Protein AF-A0A402BLI5-F1 (afdb_monomer_lite)

Sequence (174 aa):
MITTFQTVAAHLAEVTAEQIGRCHRITDFQAKPVVDFYKVENERGDLNADGEILEYEVRYEAELGFSCTCKSGQYGFHNVHHASGVCKHVRWSVAAAIEERQAMQEIAHKQAAEEEARRQDLEAGTRPHRLEIAGREATPREYARVMAAQGTPPTEAEIKRDQKCYAPKPFKII

Foldseek 3Di:
DAQALVLLVVVLPPPDPVQLVQKDWDWDPVDVVTFIKIWGFDPVQDADPVRHTDIKIWGADRVRGIAIPDPCRVVVLPVPPDSSSDDPRNSSNSVNVVVVVVVVVVVVVVVVVVVVVVVVVVVVVPPPPQDDDPNDGDDPVRSCVVVPPDPDPDDPVRVVVVVVVPDDDDDDDD

Organism: NCBI:txid2014873

Secondary structure (DSSP, 8-state):
-PPPHHHHHTT-TT--HHHHTTEEEEEESSSSS-EEEEEEE-SS--B-TTSSB-EEEEEEETTTEEEESSHHHHTTTTT--STTSS-HHHHHHHHHHHHHHHHHHHHHHHHHHHHHHHHHHHHHHTS----EETTEEPPHHHHHHHHT-PPPPPPHHHHHHHHHHSSPP-PPP-

Radius of gyration: 33.9 Å; chains: 1; bounding box: 65×36×92 Å

pLDDT: mean 91.11, std 8.39, range [53.16, 98.19]

Structure (mmCIF, N/CA/C/O backbone):
data_AF-A0A402BLI5-F1
#
_entry.id   AF-A0A402BLI5-F1
#
loop_
_atom_site.group_PDB
_atom_site.id
_atom_site.type_symbol
_atom_site.label_atom_id
_atom_site.label_alt_id
_atom_site.label_comp_id
_atom_site.label_asym_id
_atom_site.label_entity_id
_atom_site.label_seq_id
_atom_site.pdbx_PDB_ins_code
_atom_site.Cartn_x
_atom_site.Cartn_y
_atom_site.Cartn_z
_atom_site.occupancy
_atom_site.B_iso_or_equiv
_atom_site.auth_seq_id
_atom_site.auth_comp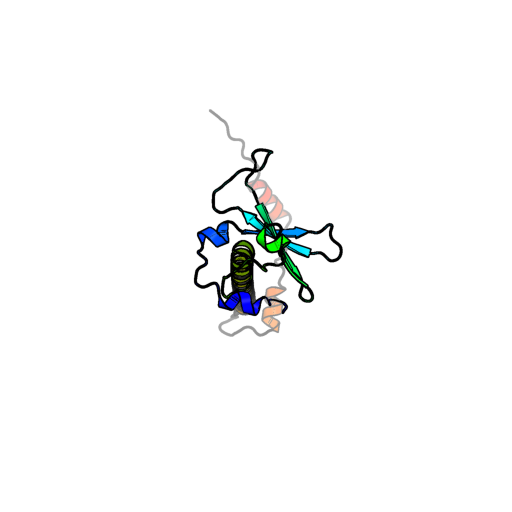_id
_atom_site.auth_asym_id
_atom_site.auth_atom_id
_atom_site.pdbx_PDB_model_num
ATOM 1 N N . MET A 1 1 ? -1.545 -3.678 -27.571 1.00 74.31 1 MET A N 1
ATOM 2 C CA . MET A 1 1 ? -2.319 -4.493 -26.610 1.00 74.31 1 MET A CA 1
ATOM 3 C C . MET A 1 1 ? -2.090 -3.863 -25.249 1.00 74.31 1 MET A C 1
ATOM 5 O O . MET A 1 1 ? -0.933 -3.654 -24.915 1.00 74.31 1 MET A O 1
ATOM 9 N N . ILE A 1 2 ? -3.144 -3.445 -24.547 1.00 88.94 2 ILE A N 1
ATOM 10 C CA . ILE A 1 2 ? -3.005 -2.770 -23.247 1.00 88.94 2 ILE A CA 1
ATOM 11 C C . ILE A 1 2 ? -2.728 -3.844 -22.194 1.00 88.94 2 ILE A C 1
ATOM 13 O O . ILE A 1 2 ? -3.511 -4.785 -22.058 1.00 88.94 2 ILE A O 1
ATOM 17 N N . THR A 1 3 ? -1.612 -3.731 -21.476 1.00 92.62 3 THR A N 1
ATOM 18 C CA . THR A 1 3 ? -1.293 -4.658 -20.387 1.00 92.62 3 THR A CA 1
ATOM 19 C C . THR A 1 3 ? -2.143 -4.311 -19.173 1.00 92.62 3 THR A C 1
ATOM 21 O O . THR A 1 3 ? -2.037 -3.216 -18.623 1.00 92.62 3 THR A O 1
ATOM 24 N N . THR A 1 4 ? -2.992 -5.248 -18.754 1.00 95.38 4 THR A N 1
ATOM 25 C CA . THR A 1 4 ? -3.892 -5.044 -17.613 1.00 95.38 4 THR A CA 1
ATOM 26 C C . THR A 1 4 ? -3.203 -5.370 -16.292 1.00 95.38 4 THR A C 1
ATOM 28 O O . THR A 1 4 ? -2.244 -6.147 -16.248 1.00 95.38 4 THR A O 1
ATOM 31 N N . PHE A 1 5 ? -3.741 -4.841 -15.191 1.00 96.00 5 PHE A N 1
ATOM 32 C CA . PHE A 1 5 ? -3.300 -5.197 -13.840 1.00 96.00 5 PHE A CA 1
ATOM 33 C C . PHE A 1 5 ? -3.311 -6.717 -13.600 1.00 96.00 5 PHE A C 1
ATOM 35 O O . PHE A 1 5 ? -2.360 -7.265 -13.051 1.00 96.00 5 PHE A O 1
ATOM 42 N N . GLN A 1 6 ? -4.354 -7.413 -14.066 1.00 96.12 6 GLN A N 1
ATOM 43 C CA . GLN A 1 6 ? -4.499 -8.865 -13.905 1.00 96.12 6 GLN A CA 1
ATOM 44 C C . GLN A 1 6 ? -3.415 -9.640 -14.661 1.00 96.12 6 GLN A C 1
ATOM 46 O O . GLN A 1 6 ? -2.880 -10.618 -14.142 1.00 96.12 6 GLN A O 1
ATOM 51 N N . THR A 1 7 ? -3.054 -9.178 -15.861 1.00 96.00 7 THR A N 1
ATOM 52 C CA . THR A 1 7 ? -1.975 -9.777 -16.656 1.00 96.00 7 THR A CA 1
ATOM 53 C C . THR A 1 7 ? -0.645 -9.702 -15.913 1.00 96.00 7 THR A C 1
ATOM 55 O O . THR A 1 7 ? 0.073 -10.692 -15.846 1.00 96.00 7 THR A O 1
ATOM 58 N N . VAL A 1 8 ? -0.322 -8.555 -15.308 1.00 97.00 8 VAL A N 1
ATOM 59 C CA . VAL A 1 8 ? 0.917 -8.412 -14.527 1.00 97.00 8 VAL A CA 1
ATOM 60 C C . VAL A 1 8 ? 0.863 -9.258 -13.255 1.00 97.00 8 VAL A C 1
ATOM 62 O O . VAL A 1 8 ? 1.839 -9.940 -12.945 1.00 97.00 8 VAL A O 1
ATOM 65 N N . ALA A 1 9 ? -0.281 -9.271 -12.564 1.00 97.25 9 ALA A N 1
ATOM 66 C CA . ALA A 1 9 ? -0.483 -10.023 -11.326 1.00 97.25 9 ALA A CA 1
ATOM 67 C C . ALA A 1 9 ? -0.250 -11.538 -11.486 1.00 97.25 9 ALA A C 1
ATOM 69 O O . ALA A 1 9 ? 0.277 -12.179 -10.579 1.00 97.25 9 ALA A O 1
ATOM 70 N N . ALA A 1 10 ? -0.566 -12.107 -12.654 1.00 97.25 10 ALA A N 1
ATOM 71 C CA . ALA A 1 10 ? -0.322 -13.520 -12.956 1.00 97.25 10 ALA A CA 1
ATOM 72 C C . ALA A 1 10 ? 1.174 -13.901 -13.015 1.00 97.25 10 ALA A C 1
ATOM 74 O O . ALA A 1 10 ? 1.512 -15.083 -12.982 1.00 97.25 10 ALA A O 1
ATOM 75 N N . HIS A 1 11 ? 2.076 -12.918 -13.090 1.00 96.25 11 HIS A N 1
ATOM 76 C CA . HIS A 1 11 ? 3.516 -13.116 -13.269 1.00 96.25 11 HIS A CA 1
ATOM 77 C C . HIS A 1 11 ? 4.349 -12.509 -12.126 1.00 96.25 11 HIS A C 1
ATOM 79 O O . HIS A 1 11 ? 5.450 -12.001 -12.354 1.00 96.25 11 HIS A O 1
ATOM 85 N N . LEU A 1 12 ? 3.821 -12.552 -10.898 1.00 96.62 12 LEU A N 1
ATOM 86 C CA . LEU A 1 12 ? 4.480 -12.027 -9.693 1.00 96.62 12 LEU A CA 1
ATOM 87 C C . LEU A 1 12 ? 5.219 -13.079 -8.858 1.00 96.62 12 LEU A C 1
ATOM 89 O O . LEU A 1 12 ? 5.817 -12.723 -7.852 1.00 96.62 12 LEU A O 1
ATOM 93 N N . ALA A 1 13 ? 5.224 -14.352 -9.269 1.00 94.25 13 ALA A N 1
ATOM 94 C CA . ALA A 1 13 ? 5.835 -15.443 -8.497 1.00 94.25 13 ALA A CA 1
ATOM 95 C C . ALA A 1 13 ? 7.341 -15.2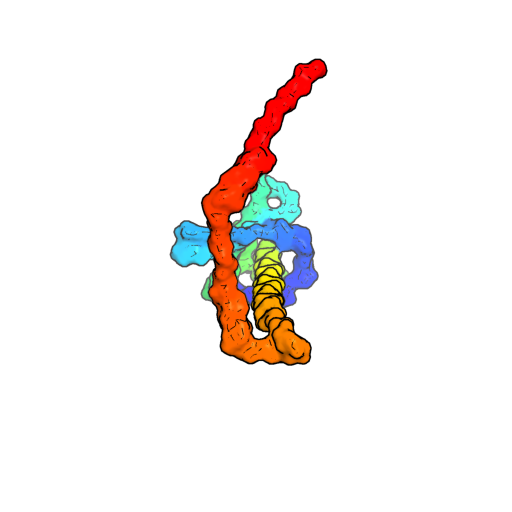52 -8.210 1.00 94.25 13 ALA A C 1
ATOM 97 O O . ALA A 1 13 ? 7.875 -15.859 -7.289 1.00 94.25 13 ALA A O 1
ATOM 98 N N . GLU A 1 14 ? 8.020 -14.418 -8.997 1.00 93.62 14 GLU A N 1
ATOM 99 C CA . GLU A 1 14 ? 9.449 -14.114 -8.860 1.00 93.62 14 GLU A CA 1
ATOM 100 C C . GLU A 1 14 ? 9.738 -12.896 -7.965 1.00 93.62 14 GLU A C 1
ATOM 102 O O . GLU A 1 14 ? 10.905 -12.582 -7.729 1.00 93.62 14 GLU A O 1
ATOM 107 N N . VAL A 1 15 ? 8.710 -12.165 -7.521 1.00 97.06 15 VAL A N 1
ATOM 108 C CA . VAL A 1 15 ? 8.885 -10.928 -6.750 1.00 97.06 15 VAL A CA 1
ATOM 109 C C . VAL A 1 15 ? 9.068 -11.262 -5.272 1.00 97.06 15 VAL A C 1
ATOM 111 O O . VAL A 1 15 ? 8.219 -11.918 -4.674 1.00 97.06 15 VAL A O 1
ATOM 114 N N . THR A 1 16 ? 10.176 -10.810 -4.679 1.00 97.62 16 THR A N 1
ATOM 115 C CA . THR A 1 16 ? 10.489 -11.067 -3.263 1.00 97.62 16 THR A CA 1
ATOM 116 C C . THR A 1 16 ? 9.970 -9.960 -2.346 1.00 97.62 16 THR A C 1
ATOM 118 O O . THR A 1 16 ? 9.729 -8.835 -2.787 1.00 97.62 16 THR A O 1
ATOM 121 N N . ALA A 1 17 ? 9.849 -10.252 -1.048 1.00 97.12 17 ALA A N 1
ATOM 122 C CA . ALA A 1 17 ? 9.428 -9.266 -0.051 1.00 97.12 17 ALA A CA 1
ATOM 123 C C . ALA A 1 17 ? 10.384 -8.060 0.019 1.00 97.12 17 ALA A C 1
ATOM 125 O O . ALA A 1 17 ? 9.941 -6.924 0.163 1.00 97.12 17 ALA A O 1
ATOM 126 N N . GLU A 1 18 ? 11.691 -8.266 -0.165 1.00 96.56 18 GLU A N 1
ATOM 127 C CA . GLU A 1 18 ? 12.674 -7.176 -0.199 1.00 96.56 18 GLU A CA 1
ATOM 128 C C . GLU A 1 18 ? 12.484 -6.264 -1.416 1.00 96.56 18 GLU A C 1
ATOM 130 O O . GLU A 1 18 ? 12.756 -5.069 -1.338 1.00 96.56 18 GLU A O 1
ATOM 135 N N . GLN A 1 19 ? 12.027 -6.810 -2.546 1.00 96.69 19 GLN A N 1
ATOM 136 C CA . GLN A 1 19 ? 11.709 -6.022 -3.738 1.00 96.69 19 GLN A CA 1
ATOM 137 C C . GLN A 1 19 ? 10.417 -5.223 -3.549 1.00 96.69 19 GLN A C 1
ATOM 139 O O . GLN A 1 19 ? 10.330 -4.083 -4.004 1.00 96.69 19 GLN A O 1
ATOM 144 N N . ILE A 1 20 ? 9.437 -5.797 -2.846 1.00 97.06 20 ILE A N 1
ATOM 145 C CA . ILE A 1 20 ? 8.204 -5.098 -2.468 1.00 97.06 20 ILE A CA 1
ATOM 146 C C . ILE A 1 20 ? 8.514 -3.958 -1.492 1.00 97.06 20 ILE A C 1
ATOM 148 O O . ILE A 1 20 ? 8.030 -2.848 -1.688 1.00 97.06 20 ILE A O 1
ATOM 152 N N . GLY A 1 21 ? 9.396 -4.186 -0.514 1.00 96.38 21 GLY A N 1
ATOM 153 C CA . GLY A 1 21 ? 9.804 -3.182 0.475 1.00 96.38 21 GLY A CA 1
ATOM 154 C C . GLY A 1 21 ? 10.505 -1.942 -0.097 1.00 96.38 21 GLY A C 1
ATOM 155 O O . GLY A 1 21 ? 10.616 -0.941 0.601 1.00 96.38 21 GLY A O 1
ATOM 156 N N . ARG A 1 22 ? 10.937 -1.987 -1.364 1.00 96.44 22 ARG A N 1
ATOM 157 C CA . ARG A 1 22 ? 11.505 -0.850 -2.120 1.00 96.44 22 ARG A CA 1
ATOM 158 C C . ARG A 1 22 ? 10.459 -0.023 -2.870 1.00 96.44 22 ARG A C 1
ATOM 160 O O . ARG A 1 22 ? 10.808 0.856 -3.660 1.00 96.44 22 ARG A O 1
ATOM 167 N N . CYS A 1 23 ? 9.184 -0.368 -2.718 1.00 97.44 23 CYS A N 1
ATOM 168 C CA . CYS A 1 23 ? 8.074 0.324 -3.348 1.00 97.44 23 CYS A CA 1
ATOM 169 C C . CYS A 1 23 ? 7.327 1.157 -2.310 1.00 97.44 23 CYS A C 1
ATOM 171 O O . CYS A 1 23 ? 6.943 0.661 -1.252 1.00 97.44 23 CYS A O 1
ATOM 173 N N . HIS A 1 24 ? 7.051 2.409 -2.653 1.00 96.38 24 HIS A N 1
ATOM 174 C CA . HIS A 1 24 ? 6.308 3.331 -1.805 1.00 96.38 24 HIS A CA 1
ATOM 175 C C . HIS A 1 24 ? 5.136 3.920 -2.577 1.00 96.38 24 HIS A C 1
ATOM 177 O O . HIS A 1 24 ? 5.322 4.516 -3.642 1.00 96.38 24 HIS A O 1
ATOM 183 N N . ARG A 1 25 ? 3.921 3.767 -2.045 1.00 96.81 25 ARG A N 1
ATOM 184 C CA . ARG A 1 25 ? 2.738 4.428 -2.597 1.00 96.81 25 ARG A CA 1
ATOM 185 C C . ARG A 1 25 ? 2.736 5.906 -2.218 1.00 96.81 25 ARG A C 1
ATOM 187 O O . ARG A 1 25 ? 2.853 6.254 -1.044 1.00 96.81 25 ARG A O 1
ATOM 194 N N . ILE A 1 26 ? 2.544 6.764 -3.210 1.00 96.94 26 ILE A N 1
ATOM 195 C CA . ILE A 1 26 ? 2.374 8.204 -3.053 1.00 96.94 26 ILE A CA 1
ATOM 196 C C . ILE A 1 26 ? 1.012 8.589 -3.616 1.00 96.94 26 ILE A C 1
ATOM 198 O O . ILE A 1 26 ? 0.692 8.298 -4.768 1.00 96.94 26 ILE A O 1
ATOM 202 N N . THR A 1 27 ? 0.227 9.273 -2.793 1.00 95.94 27 THR A N 1
ATOM 203 C CA . THR A 1 27 ? -1.045 9.866 -3.200 1.00 95.94 27 THR A CA 1
ATOM 204 C C . THR A 1 27 ? -0.819 11.334 -3.526 1.00 95.94 27 THR A C 1
ATOM 206 O O . THR A 1 27 ? -0.498 12.133 -2.642 1.00 95.94 27 THR A O 1
ATOM 209 N N . ASP A 1 28 ? -0.976 11.699 -4.797 1.00 93.00 28 ASP A N 1
ATOM 210 C CA . ASP A 1 28 ? -0.886 13.090 -5.230 1.00 93.00 28 ASP A CA 1
ATOM 211 C C . ASP A 1 28 ? -2.213 13.815 -4.993 1.00 93.00 28 ASP A C 1
ATOM 213 O O . ASP A 1 28 ? -3.166 13.687 -5.766 1.00 93.00 28 ASP A O 1
ATOM 217 N N . PHE A 1 29 ? -2.269 14.602 -3.919 1.00 94.31 29 PHE A N 1
ATOM 218 C CA . PHE A 1 29 ? -3.428 15.438 -3.600 1.00 94.31 29 PHE A CA 1
ATOM 219 C C . PHE A 1 29 ? -3.499 16.735 -4.422 1.00 94.31 29 PHE A C 1
ATOM 221 O O . PHE A 1 29 ? -4.523 17.422 -4.381 1.00 94.31 29 PHE A O 1
ATOM 228 N N . GLN A 1 30 ? -2.428 17.110 -5.132 1.00 92.56 30 GLN A N 1
ATOM 229 C CA . GLN A 1 30 ? -2.412 18.297 -5.991 1.00 92.56 30 GLN A CA 1
ATOM 230 C C . GLN A 1 30 ? -2.988 17.991 -7.376 1.00 92.56 30 GLN A C 1
ATOM 232 O O . GLN A 1 30 ? -3.624 18.861 -7.983 1.00 92.56 30 GLN A O 1
ATOM 237 N N . ALA A 1 31 ? -2.813 16.758 -7.855 1.00 87.50 31 ALA A N 1
ATOM 238 C CA . ALA A 1 31 ? -3.452 16.276 -9.069 1.00 87.50 31 ALA A CA 1
ATOM 239 C C . ALA A 1 31 ? -4.990 16.269 -8.938 1.00 87.50 31 ALA A C 1
ATOM 241 O O . ALA A 1 31 ? -5.561 15.957 -7.891 1.00 87.50 31 ALA A O 1
ATOM 242 N N . LYS A 1 32 ? -5.681 16.631 -10.027 1.00 87.56 32 LYS A N 1
ATOM 243 C CA . LYS A 1 32 ? -7.144 16.536 -10.153 1.00 87.56 32 LYS A CA 1
ATOM 244 C C . LYS A 1 32 ? -7.482 15.703 -11.395 1.00 87.56 32 LYS A C 1
ATOM 246 O O . LYS A 1 32 ? -7.264 16.207 -12.497 1.00 87.56 32 LYS A O 1
ATOM 251 N N . PRO A 1 33 ? -8.039 14.485 -11.253 1.00 87.56 33 PRO A N 1
ATOM 252 C CA . PRO A 1 33 ? -8.386 13.791 -10.001 1.00 87.56 33 PRO A CA 1
ATOM 253 C C . PRO A 1 33 ? -7.153 13.414 -9.165 1.00 87.56 33 PRO A C 1
ATOM 255 O O . PRO A 1 33 ? -6.044 13.427 -9.684 1.00 87.56 33 PRO A O 1
ATOM 258 N N . VAL A 1 34 ? -7.355 13.089 -7.882 1.00 90.38 34 VAL A N 1
ATOM 259 C CA . VAL A 1 34 ? -6.290 12.543 -7.020 1.00 90.38 34 VAL A CA 1
ATOM 260 C C . VAL A 1 34 ? -5.776 11.257 -7.660 1.00 90.38 34 VAL A C 1
ATOM 262 O O . VAL A 1 34 ? -6.575 10.373 -7.980 1.00 90.38 34 VAL A O 1
ATOM 265 N N . VAL A 1 35 ? -4.463 11.169 -7.870 1.00 91.19 35 VAL A N 1
ATOM 266 C CA . VAL A 1 35 ? -3.825 10.018 -8.521 1.00 91.19 35 VAL A CA 1
ATOM 267 C C . VAL A 1 35 ? -2.849 9.371 -7.556 1.00 91.19 35 VAL A C 1
ATOM 269 O O . VAL A 1 35 ? -1.936 10.024 -7.049 1.00 91.19 35 VAL A O 1
ATOM 272 N N . ASP A 1 36 ? -3.022 8.070 -7.351 1.00 94.12 36 ASP A N 1
ATOM 273 C CA . ASP A 1 36 ? -2.037 7.245 -6.667 1.00 94.12 36 ASP A CA 1
ATOM 274 C C . ASP A 1 36 ? -0.981 6.770 -7.667 1.00 94.12 36 ASP A C 1
ATOM 276 O O . ASP A 1 36 ? -1.291 6.297 -8.766 1.00 94.12 36 ASP A O 1
ATOM 280 N N . PHE A 1 37 ? 0.281 6.866 -7.274 1.00 96.81 37 PHE A N 1
ATOM 281 C CA . PHE A 1 37 ? 1.398 6.306 -8.018 1.00 96.81 37 PHE A CA 1
ATOM 282 C C . PHE A 1 37 ? 2.396 5.658 -7.065 1.00 96.81 37 PHE A C 1
ATOM 284 O O . PHE A 1 37 ? 2.403 5.927 -5.868 1.00 96.81 37 PHE A O 1
ATOM 291 N N . TYR A 1 38 ? 3.236 4.775 -7.591 1.00 97.81 38 TYR A N 1
ATOM 292 C CA . TYR A 1 38 ? 4.282 4.126 -6.809 1.00 97.81 38 TYR A CA 1
ATOM 293 C C . TYR A 1 38 ? 5.636 4.693 -7.195 1.00 97.81 38 TYR A C 1
ATOM 295 O O . TYR A 1 38 ? 5.946 4.805 -8.381 1.00 97.81 38 TYR A O 1
ATOM 303 N N . LYS A 1 39 ? 6.457 5.004 -6.199 1.00 97.81 39 LYS A N 1
ATOM 304 C CA . LYS A 1 39 ? 7.893 5.181 -6.376 1.00 97.81 39 LYS A CA 1
ATOM 305 C C . LYS A 1 39 ? 8.603 3.877 -6.070 1.00 97.81 39 LYS A C 1
ATOM 307 O O . LYS A 1 39 ? 8.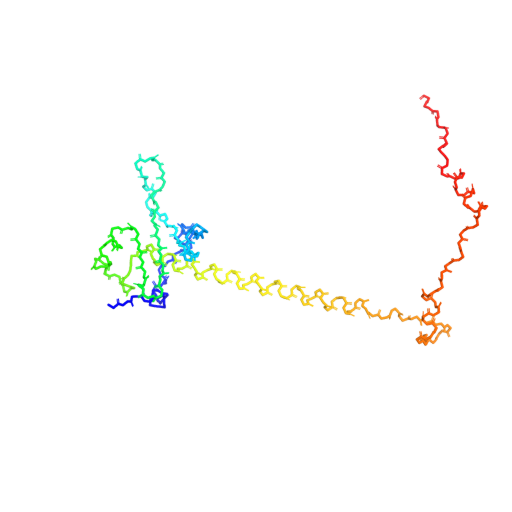295 3.223 -5.079 1.00 97.81 39 LYS A O 1
ATOM 312 N N . VAL A 1 40 ? 9.515 3.491 -6.948 1.00 97.69 40 VAL A N 1
ATOM 313 C CA . VAL A 1 40 ? 10.248 2.232 -6.864 1.00 97.69 40 VAL A CA 1
ATOM 314 C C . VAL A 1 40 ? 11.734 2.532 -6.916 1.00 97.69 40 VAL A C 1
ATOM 316 O O . VAL A 1 40 ? 12.221 3.047 -7.926 1.00 97.69 40 VAL A O 1
ATOM 319 N N . GLU A 1 41 ? 12.451 2.200 -5.850 1.00 96.75 41 GLU A N 1
ATOM 320 C CA . GLU A 1 41 ? 13.902 2.359 -5.804 1.00 96.75 41 GLU A CA 1
ATOM 321 C C . GLU A 1 41 ? 14.592 1.423 -6.801 1.00 96.75 41 GLU A C 1
ATOM 323 O O . GLU A 1 41 ? 14.132 0.314 -7.111 1.00 96.75 41 GLU A O 1
ATOM 328 N N . ASN A 1 42 ? 15.742 1.852 -7.310 1.00 93.88 42 ASN A N 1
ATOM 329 C CA . ASN A 1 42 ? 16.559 0.989 -8.137 1.00 93.88 42 ASN A CA 1
ATOM 330 C C . ASN A 1 42 ? 17.130 -0.205 -7.347 1.00 93.88 42 ASN A C 1
ATOM 332 O O . ASN A 1 42 ? 17.298 -0.219 -6.130 1.00 93.88 42 ASN A O 1
ATOM 336 N N . GLU A 1 43 ? 17.463 -1.267 -8.077 1.00 92.19 43 GLU A N 1
ATOM 337 C CA . GLU A 1 43 ? 17.963 -2.495 -7.451 1.00 92.19 43 GLU A CA 1
ATOM 338 C C . GLU A 1 43 ? 19.383 -2.335 -6.888 1.00 92.19 43 GLU A C 1
ATOM 340 O O . GLU A 1 43 ? 19.727 -2.923 -5.863 1.00 92.19 43 GLU A O 1
ATOM 345 N N . ARG A 1 44 ? 20.202 -1.526 -7.566 1.00 92.25 44 ARG A N 1
ATOM 346 C CA . ARG A 1 44 ? 21.636 -1.388 -7.297 1.00 92.25 44 ARG A CA 1
ATOM 347 C C . ARG A 1 44 ? 21.970 -0.341 -6.234 1.00 92.25 44 ARG A C 1
ATOM 349 O O . ARG A 1 44 ? 23.113 -0.310 -5.797 1.00 92.25 44 ARG A O 1
ATOM 356 N N . GLY A 1 45 ? 21.006 0.489 -5.827 1.00 89.94 45 GLY A N 1
ATOM 357 C CA . GLY A 1 45 ? 21.276 1.640 -4.964 1.00 89.94 45 GLY A CA 1
ATOM 358 C C . GLY A 1 45 ? 22.102 2.726 -5.661 1.00 89.94 45 GLY A C 1
ATOM 359 O O . GLY A 1 45 ? 22.783 3.496 -4.991 1.00 89.94 45 GLY A O 1
ATOM 360 N N . ASP A 1 46 ? 22.093 2.769 -7.001 1.00 93.44 46 ASP A N 1
ATOM 361 C CA . ASP A 1 46 ? 22.723 3.857 -7.754 1.00 93.44 46 ASP A CA 1
ATOM 362 C C . ASP A 1 46 ? 22.071 5.190 -7.365 1.00 93.44 46 ASP A C 1
ATOM 364 O O . ASP A 1 46 ? 20.846 5.273 -7.219 1.00 93.44 46 ASP A O 1
ATOM 368 N N . LEU A 1 47 ? 22.899 6.223 -7.246 1.00 94.31 47 LEU A N 1
ATOM 369 C CA . LEU A 1 47 ? 22.467 7.563 -6.882 1.00 94.31 47 LEU A CA 1
ATOM 370 C C . LEU A 1 47 ? 22.225 8.420 -8.134 1.00 94.31 47 LEU A C 1
ATOM 372 O O . LEU A 1 47 ? 22.856 8.219 -9.177 1.00 94.31 47 LEU A O 1
ATOM 376 N N . ASN A 1 48 ? 21.306 9.375 -8.034 1.00 93.12 48 ASN A N 1
ATOM 377 C CA . ASN A 1 48 ? 21.096 10.422 -9.025 1.00 93.12 48 ASN A CA 1
ATOM 378 C C . ASN A 1 48 ? 22.240 11.462 -8.973 1.00 93.12 48 ASN A C 1
ATOM 380 O O . ASN A 1 48 ? 23.177 11.357 -8.179 1.00 93.12 48 ASN A O 1
ATOM 384 N N . ALA A 1 49 ? 22.177 12.473 -9.846 1.00 93.62 49 ALA A N 1
ATOM 385 C CA . ALA A 1 49 ? 23.187 13.535 -9.902 1.00 93.62 49 ALA A CA 1
ATOM 386 C C . ALA A 1 49 ? 23.289 14.349 -8.596 1.00 93.62 49 ALA A C 1
ATOM 388 O O . ALA A 1 49 ? 24.337 14.930 -8.322 1.00 93.62 49 ALA A O 1
ATOM 389 N N . ASP A 1 50 ? 22.223 14.345 -7.798 1.00 93.75 50 ASP A N 1
ATOM 390 C CA . ASP A 1 50 ? 22.095 15.076 -6.539 1.00 93.75 50 ASP A CA 1
ATOM 391 C C . ASP A 1 50 ? 22.530 14.238 -5.318 1.00 93.75 50 ASP A C 1
ATOM 393 O O . ASP A 1 50 ? 22.571 14.741 -4.197 1.00 93.75 50 ASP A O 1
ATOM 397 N N . GLY A 1 51 ? 22.920 12.973 -5.524 1.00 93.88 51 GLY A N 1
ATOM 398 C CA . GLY A 1 51 ? 23.364 12.063 -4.464 1.00 93.88 51 GLY A CA 1
ATOM 399 C C . GLY A 1 51 ? 22.237 11.325 -3.733 1.00 93.88 51 GLY A C 1
ATOM 400 O O . GLY A 1 51 ? 22.488 10.702 -2.703 1.00 93.88 51 GLY A O 1
ATOM 401 N N . GLU A 1 52 ? 21.013 11.365 -4.250 1.00 93.94 52 GLU A N 1
ATOM 402 C CA . GLU A 1 52 ? 19.846 10.654 -3.720 1.00 93.94 52 GLU A CA 1
ATOM 403 C C . GLU A 1 52 ? 19.638 9.323 -4.449 1.00 93.94 52 GLU A C 1
ATOM 405 O O . GLU A 1 52 ? 20.092 9.146 -5.578 1.00 93.94 52 GLU A O 1
ATOM 410 N N . ILE A 1 53 ? 18.937 8.371 -3.830 1.00 94.31 53 ILE A N 1
ATOM 411 C CA . ILE A 1 53 ? 18.641 7.076 -4.460 1.00 94.31 53 ILE A CA 1
ATOM 412 C C . ILE A 1 53 ? 17.815 7.303 -5.728 1.00 94.31 53 ILE A C 1
ATOM 414 O O . ILE A 1 53 ? 16.840 8.054 -5.733 1.00 94.31 53 ILE A O 1
ATOM 418 N N . LEU A 1 54 ? 18.204 6.653 -6.825 1.00 95.19 54 LEU A N 1
ATOM 419 C CA . LEU A 1 54 ? 17.458 6.747 -8.071 1.00 95.19 54 LEU A CA 1
ATOM 420 C C . LEU A 1 54 ? 16.124 5.996 -7.951 1.00 95.19 54 LEU A C 1
ATOM 422 O O . LEU A 1 54 ? 16.085 4.764 -7.939 1.00 95.19 54 LEU A O 1
ATOM 426 N N . GLU A 1 55 ? 15.033 6.755 -7.930 1.00 96.44 55 GLU A N 1
ATOM 427 C CA . GLU A 1 55 ? 13.663 6.246 -7.881 1.00 96.44 55 GLU A CA 1
ATOM 428 C C . GLU A 1 55 ? 12.982 6.327 -9.256 1.00 96.44 55 GLU A C 1
ATOM 430 O O . GLU A 1 55 ? 13.203 7.252 -10.044 1.00 96.44 55 GLU A O 1
ATOM 435 N N . TYR A 1 56 ? 12.099 5.371 -9.536 1.00 97.38 56 TYR A N 1
ATOM 436 C CA . TYR A 1 56 ? 11.242 5.368 -10.718 1.00 97.38 56 TYR A CA 1
ATOM 437 C C . TYR A 1 56 ? 9.779 5.504 -10.321 1.00 97.38 56 TYR A C 1
ATOM 439 O O . TYR A 1 56 ? 9.308 4.803 -9.431 1.00 97.38 56 TYR A O 1
ATOM 447 N N . GLU A 1 57 ? 9.034 6.347 -11.029 1.00 97.44 57 GLU A N 1
ATOM 448 C CA . GLU A 1 57 ? 7.592 6.456 -10.841 1.00 97.44 57 GLU A CA 1
ATOM 449 C C . GLU A 1 57 ? 6.881 5.432 -11.718 1.00 97.44 57 GLU A C 1
ATOM 451 O O . GLU A 1 57 ? 7.225 5.252 -12.893 1.00 97.44 57 GLU A O 1
ATOM 456 N N . VAL A 1 58 ? 5.876 4.777 -11.150 1.00 98.06 58 VAL A N 1
ATOM 457 C CA . VAL A 1 58 ? 4.969 3.860 -11.828 1.00 98.06 58 VAL A CA 1
ATOM 458 C C . VAL A 1 58 ? 3.541 4.333 -11.613 1.00 98.06 58 VAL A C 1
ATOM 460 O O . VAL A 1 58 ? 3.087 4.463 -10.476 1.00 98.06 58 VAL A O 1
ATOM 463 N N . ARG A 1 59 ? 2.818 4.543 -12.713 1.00 97.00 59 ARG A N 1
ATOM 464 C CA . ARG A 1 59 ? 1.398 4.913 -12.706 1.00 97.00 59 ARG A CA 1
ATOM 465 C C . ARG A 1 59 ? 0.591 3.839 -13.419 1.00 97.00 59 ARG A C 1
ATOM 467 O O . ARG A 1 59 ? 1.102 3.149 -14.306 1.00 97.00 59 ARG A O 1
ATOM 474 N N . TYR A 1 60 ? -0.665 3.693 -13.021 1.00 96.06 60 TYR A N 1
ATOM 475 C CA . TYR A 1 60 ? -1.614 2.809 -13.681 1.00 96.06 60 TYR A CA 1
ATOM 476 C C . TYR A 1 60 ? -2.910 3.558 -13.946 1.00 96.06 60 TYR A C 1
ATOM 478 O O . TYR A 1 60 ? -3.548 4.056 -13.021 1.00 96.06 60 TYR A O 1
ATOM 486 N N . GLU A 1 61 ? -3.309 3.586 -15.209 1.00 93.94 61 GLU A N 1
ATOM 487 C CA . GLU A 1 61 ? -4.585 4.132 -15.646 1.00 93.94 61 GLU A CA 1
ATOM 488 C C . GLU A 1 61 ? -5.365 3.031 -16.360 1.00 93.94 61 GLU A C 1
ATOM 490 O O . GLU A 1 61 ? -4.811 2.293 -17.171 1.00 93.94 61 GLU A O 1
ATOM 495 N N . ALA A 1 62 ? -6.661 2.896 -16.072 1.00 91.62 62 ALA A N 1
ATOM 496 C CA . ALA A 1 62 ? -7.461 1.803 -16.628 1.00 91.62 62 ALA A CA 1
ATOM 497 C C . ALA A 1 62 ? -7.547 1.843 -18.167 1.00 91.62 62 ALA A C 1
ATOM 499 O O . ALA A 1 62 ? -7.633 0.794 -18.802 1.00 91.62 62 ALA A O 1
ATOM 500 N N . GLU A 1 63 ? -7.501 3.042 -18.754 1.00 92.94 63 GLU A N 1
ATOM 501 C CA . GLU A 1 63 ? -7.605 3.251 -20.202 1.00 92.94 63 GLU A CA 1
ATOM 502 C C . GLU A 1 63 ? -6.246 3.200 -20.912 1.00 92.94 63 GLU A C 1
ATOM 504 O O . GLU A 1 63 ? -6.150 2.656 -22.011 1.00 92.94 63 GLU A O 1
ATOM 509 N N . LEU A 1 64 ? -5.188 3.739 -20.291 1.00 92.75 64 LEU A N 1
ATOM 510 C CA . LEU A 1 64 ? -3.850 3.815 -20.897 1.00 92.75 64 LEU A CA 1
ATOM 511 C C . LEU A 1 64 ? -2.945 2.628 -20.528 1.00 92.75 64 LEU A C 1
ATOM 513 O O . LEU A 1 64 ? -2.002 2.316 -21.256 1.00 92.75 64 LEU A O 1
ATOM 517 N N . GLY A 1 65 ? -3.235 1.937 -19.428 1.00 95.88 65 GLY A N 1
ATOM 518 C CA . GLY A 1 65 ? -2.410 0.875 -18.863 1.00 95.88 65 GLY A CA 1
ATOM 519 C C . GLY A 1 65 ? -1.324 1.404 -17.925 1.00 95.88 65 GLY A C 1
ATOM 520 O O . GLY A 1 65 ? -1.483 2.418 -17.246 1.00 95.88 65 GLY A O 1
ATOM 521 N N . PHE A 1 66 ? -0.213 0.673 -17.849 1.00 97.25 66 PHE A N 1
ATOM 522 C CA . PHE A 1 66 ? 0.924 1.049 -17.013 1.00 97.25 66 PHE A CA 1
ATOM 523 C C . PHE A 1 66 ? 1.823 2.074 -17.702 1.00 97.25 66 PHE A C 1
ATOM 525 O O . PHE A 1 66 ? 2.101 1.967 -18.893 1.00 97.25 66 PHE A O 1
ATOM 532 N N . SER A 1 67 ? 2.372 3.002 -16.926 1.00 97.19 67 SER A N 1
ATOM 533 C CA . SER A 1 67 ? 3.487 3.851 -17.340 1.00 97.19 67 SER A CA 1
ATOM 534 C C . SER A 1 67 ? 4.590 3.808 -16.286 1.00 97.19 67 SER A C 1
ATOM 536 O O . SER A 1 67 ? 4.335 3.604 -15.099 1.00 97.19 67 SER A O 1
ATOM 538 N N . CYS A 1 68 ? 5.843 3.922 -16.726 1.00 97.88 68 CYS A N 1
ATOM 539 C CA . CYS A 1 68 ? 6.994 3.930 -15.830 1.00 97.88 68 CYS A CA 1
ATOM 540 C C . CYS A 1 68 ? 8.066 4.894 -16.343 1.00 97.88 68 CYS A C 1
ATOM 542 O O . CYS A 1 68 ? 8.359 4.902 -17.539 1.00 97.88 68 CYS A O 1
ATOM 544 N N . THR A 1 69 ? 8.700 5.658 -15.452 1.00 97.75 69 THR A N 1
ATOM 545 C CA . THR A 1 69 ? 9.741 6.633 -15.835 1.00 97.75 69 THR A CA 1
ATOM 546 C C . THR A 1 69 ? 11.079 5.994 -16.201 1.00 97.75 69 THR A C 1
ATOM 548 O O . THR A 1 69 ? 11.962 6.673 -16.725 1.00 97.75 69 THR A O 1
ATOM 551 N N . CYS A 1 70 ? 11.251 4.686 -15.979 1.00 96.62 70 CYS A N 1
ATOM 552 C CA . CYS A 1 70 ? 12.454 3.974 -16.402 1.00 96.62 70 CYS A CA 1
ATOM 553 C C . CYS A 1 70 ? 12.575 3.900 -17.933 1.00 96.62 70 CYS A C 1
ATOM 555 O O . CYS A 1 70 ? 11.587 4.005 -18.661 1.00 96.62 70 CYS A O 1
ATOM 557 N N . LYS A 1 71 ? 13.784 3.602 -18.424 1.00 96.88 71 LYS A N 1
ATOM 558 C CA . LYS A 1 71 ? 14.080 3.496 -19.861 1.00 96.88 71 LYS A CA 1
ATOM 559 C C . LYS A 1 71 ? 13.072 2.614 -20.608 1.00 96.88 71 LYS A C 1
ATOM 561 O O . LYS A 1 71 ? 12.546 3.024 -21.631 1.00 96.88 71 LYS A O 1
ATOM 566 N N . SER A 1 72 ? 12.747 1.430 -20.084 1.00 96.69 72 SER A N 1
ATOM 567 C CA . SER A 1 72 ? 11.768 0.541 -20.724 1.00 96.69 72 SER A CA 1
ATOM 568 C C . SER A 1 72 ? 10.358 1.130 -20.790 1.00 96.69 72 SER A C 1
ATOM 570 O O . SER A 1 72 ? 9.681 0.930 -21.790 1.00 96.69 72 SER A O 1
ATOM 572 N N . GLY A 1 73 ? 9.914 1.861 -19.765 1.00 96.44 73 GLY A N 1
ATOM 573 C CA . GLY A 1 73 ? 8.597 2.504 -19.779 1.00 96.44 73 GLY A CA 1
ATOM 574 C C . GLY A 1 73 ? 8.526 3.675 -20.759 1.00 96.44 73 GLY A C 1
ATOM 575 O O . GLY A 1 73 ? 7.536 3.806 -21.470 1.00 96.44 73 GLY A O 1
ATOM 576 N N . GLN A 1 74 ? 9.614 4.439 -20.903 1.00 96.62 74 GLN A N 1
ATOM 577 C CA . GLN A 1 74 ? 9.727 5.496 -21.918 1.00 96.62 74 GLN A CA 1
ATOM 578 C C . GLN A 1 74 ? 9.630 4.952 -23.355 1.00 96.62 74 GLN A C 1
ATOM 580 O O . GLN A 1 74 ? 9.105 5.627 -24.234 1.00 96.62 74 GLN A O 1
ATOM 585 N N . TYR A 1 75 ? 10.084 3.716 -23.593 1.00 95.94 75 TYR A N 1
ATOM 586 C CA . TYR A 1 75 ? 9.922 3.010 -24.872 1.00 95.94 75 TYR A CA 1
ATOM 587 C C . TYR A 1 75 ? 8.623 2.190 -24.961 1.00 95.94 75 TYR A C 1
ATOM 589 O O . TYR A 1 75 ? 8.548 1.265 -25.769 1.00 95.94 75 TYR A O 1
ATOM 597 N N . GLY A 1 76 ? 7.621 2.447 -24.112 1.00 95.75 76 GLY A N 1
ATOM 598 C CA . GLY A 1 76 ? 6.341 1.725 -24.146 1.00 95.75 76 GLY A CA 1
ATOM 599 C C . GLY A 1 76 ? 6.467 0.217 -23.893 1.00 95.75 76 GLY A C 1
ATOM 600 O O . GLY A 1 76 ? 5.661 -0.565 -24.385 1.00 95.75 76 GLY A O 1
ATOM 601 N N . PHE A 1 77 ? 7.508 -0.205 -23.172 1.00 96.81 77 PHE A N 1
ATOM 602 C CA . PHE A 1 77 ? 7.844 -1.600 -22.862 1.00 96.81 77 PHE A CA 1
ATOM 603 C C . PHE A 1 77 ? 8.163 -2.497 -24.068 1.00 96.81 77 PHE A C 1
ATOM 605 O O . PHE A 1 77 ? 8.306 -3.706 -23.902 1.00 96.81 77 PHE A O 1
ATOM 612 N N . HIS A 1 78 ? 8.374 -1.940 -25.265 1.00 94.75 78 HIS A N 1
ATOM 613 C CA . HIS A 1 78 ? 8.715 -2.723 -26.463 1.00 94.75 78 HIS A CA 1
ATOM 614 C C . HIS A 1 78 ? 10.020 -3.526 -26.337 1.00 94.75 78 HIS A C 1
ATOM 616 O O . HIS A 1 78 ? 10.217 -4.510 -27.043 1.00 94.75 78 HIS A O 1
ATOM 622 N N . ASN A 1 79 ? 10.912 -3.113 -25.437 1.00 95.44 79 ASN A N 1
ATOM 623 C CA . ASN A 1 79 ? 12.190 -3.766 -25.161 1.00 95.44 79 ASN A CA 1
ATOM 624 C C . ASN A 1 79 ? 12.126 -4.794 -24.016 1.00 95.44 79 ASN A C 1
ATOM 626 O O . ASN A 1 79 ? 13.168 -5.259 -23.551 1.00 95.44 79 ASN A O 1
ATOM 630 N N . VAL A 1 80 ? 10.936 -5.099 -23.497 1.00 96.12 80 VAL A N 1
ATOM 631 C CA . VAL A 1 80 ? 10.754 -6.045 -22.397 1.00 96.12 80 VAL A CA 1
ATOM 632 C C . VAL A 1 80 ? 10.379 -7.414 -22.955 1.00 96.12 80 VAL A C 1
ATOM 634 O O . VAL A 1 80 ? 9.318 -7.585 -23.542 1.00 96.12 80 VAL A O 1
ATOM 637 N N . HIS A 1 81 ? 11.229 -8.411 -22.707 1.00 94.88 81 HIS A N 1
ATOM 638 C CA . HIS A 1 81 ? 11.002 -9.804 -23.123 1.00 94.88 81 HIS A CA 1
ATOM 639 C C . HIS A 1 81 ? 10.394 -10.688 -22.024 1.00 94.88 81 HIS A C 1
ATOM 641 O O . HIS A 1 81 ? 10.327 -11.905 -22.163 1.00 94.88 81 HIS A O 1
ATOM 647 N N . HIS A 1 82 ? 9.975 -10.090 -20.910 1.00 96.00 82 HIS A N 1
ATOM 648 C CA . HIS A 1 82 ? 9.327 -10.808 -19.819 1.00 96.00 82 HIS A CA 1
ATOM 649 C C . HIS A 1 82 ? 7.863 -11.132 -20.164 1.00 96.00 82 HIS A C 1
ATOM 651 O O . HIS A 1 82 ? 7.199 -10.332 -20.821 1.00 96.00 82 HIS A O 1
ATOM 657 N N . ALA A 1 83 ? 7.333 -12.258 -19.669 1.00 95.75 83 ALA A N 1
ATOM 658 C CA . ALA A 1 83 ? 5.969 -12.720 -19.964 1.00 95.75 83 ALA A CA 1
ATOM 659 C C . ALA A 1 83 ? 4.873 -11.707 -19.577 1.00 95.75 83 ALA A C 1
ATOM 661 O O . ALA A 1 83 ? 3.850 -11.609 -20.245 1.00 95.75 83 ALA A O 1
ATOM 662 N N . SER A 1 84 ? 5.120 -10.897 -18.542 1.00 95.94 84 SER A N 1
ATOM 663 C CA . SER A 1 84 ? 4.209 -9.820 -18.131 1.00 95.94 84 SER A CA 1
ATOM 664 C C . SER A 1 84 ? 4.137 -8.642 -19.110 1.00 95.94 84 SER A C 1
ATOM 666 O O . SER A 1 84 ? 3.278 -7.781 -18.943 1.00 95.94 84 SER A O 1
ATOM 668 N N . GLY A 1 85 ? 5.065 -8.537 -20.069 1.00 96.31 85 GLY A N 1
ATOM 669 C CA . GLY A 1 85 ? 5.134 -7.429 -21.026 1.00 96.31 85 GLY A CA 1
ATOM 670 C C . GLY A 1 85 ? 5.445 -6.059 -20.408 1.00 96.31 85 GLY A C 1
ATOM 671 O O . GLY A 1 85 ? 5.216 -5.040 -21.049 1.00 96.31 85 GLY A O 1
ATOM 672 N N . VAL A 1 86 ? 5.933 -6.010 -19.162 1.00 97.50 86 VAL A N 1
ATOM 673 C CA . VAL A 1 86 ? 6.233 -4.766 -18.426 1.00 97.50 86 VAL A CA 1
ATOM 674 C C . VAL A 1 86 ? 7.548 -4.866 -17.663 1.00 97.50 86 VAL A C 1
ATOM 676 O O . VAL A 1 86 ? 8.013 -5.958 -17.328 1.00 97.50 86 VAL A O 1
ATOM 679 N N . CYS A 1 87 ? 8.164 -3.719 -17.377 1.00 97.31 87 CYS A N 1
ATOM 680 C CA . CYS A 1 87 ? 9.430 -3.679 -16.651 1.00 97.31 87 CYS A CA 1
ATOM 681 C C . CYS A 1 87 ? 9.291 -4.197 -15.205 1.00 97.31 87 CYS A C 1
ATOM 683 O O . CYS A 1 87 ? 8.194 -4.330 -14.660 1.00 97.31 87 CYS A O 1
ATOM 685 N N . LYS A 1 88 ? 10.430 -4.465 -14.553 1.00 97.00 88 LYS A N 1
ATOM 686 C CA . LYS A 1 88 ? 10.454 -4.952 -13.166 1.00 97.00 88 LYS A CA 1
ATOM 687 C C . LYS A 1 88 ? 9.791 -3.994 -12.169 1.00 97.00 88 LYS A C 1
ATOM 689 O O . LYS A 1 88 ? 9.071 -4.470 -11.307 1.00 97.00 88 LYS A O 1
ATOM 694 N N . HIS A 1 89 ? 9.944 -2.676 -12.340 1.00 97.88 89 HIS A N 1
ATOM 695 C CA . HIS A 1 89 ? 9.354 -1.690 -11.425 1.00 97.88 89 HIS A CA 1
ATOM 696 C C . HIS A 1 89 ? 7.826 -1.784 -11.395 1.00 97.88 89 HIS A C 1
ATOM 698 O O . HIS A 1 89 ? 7.229 -1.704 -10.330 1.00 97.88 89 HIS A O 1
ATOM 704 N N . VAL A 1 90 ? 7.199 -2.037 -12.551 1.00 97.94 90 VAL A N 1
ATOM 705 C CA . VAL A 1 90 ? 5.749 -2.260 -12.634 1.00 97.94 90 VAL A CA 1
ATOM 706 C C . VAL A 1 90 ? 5.345 -3.551 -11.924 1.00 97.94 90 VAL A C 1
ATOM 708 O O . VAL A 1 90 ? 4.337 -3.582 -11.232 1.00 97.94 90 VAL A O 1
ATOM 711 N N . ARG A 1 91 ? 6.127 -4.629 -12.055 1.00 98.12 91 ARG A N 1
ATOM 712 C CA . ARG A 1 91 ? 5.840 -5.874 -11.323 1.00 98.12 91 ARG A CA 1
ATOM 713 C C . ARG A 1 91 ? 5.923 -5.664 -9.811 1.00 98.12 91 ARG A C 1
ATOM 715 O O . ARG A 1 91 ? 5.032 -6.106 -9.095 1.00 98.12 91 ARG A O 1
ATOM 722 N N . TRP A 1 92 ? 6.959 -4.974 -9.341 1.00 98.06 92 TRP A N 1
ATOM 723 C CA . TRP A 1 92 ? 7.152 -4.701 -7.918 1.00 98.06 92 TRP A CA 1
ATOM 724 C C . TRP A 1 92 ? 6.048 -3.802 -7.355 1.00 98.06 92 TRP A C 1
ATOM 726 O O . TRP A 1 92 ? 5.485 -4.128 -6.315 1.00 98.06 92 TRP A O 1
ATOM 736 N N . SER A 1 93 ? 5.651 -2.746 -8.075 1.00 98.19 93 SER A N 1
ATOM 737 C CA . SER A 1 93 ? 4.557 -1.875 -7.630 1.00 98.19 93 SER A CA 1
ATOM 738 C C . SER A 1 93 ? 3.204 -2.587 -7.599 1.00 98.19 93 SER A C 1
ATOM 740 O O . SER A 1 93 ? 2.414 -2.361 -6.689 1.00 98.19 93 SER A O 1
ATOM 742 N N . VAL A 1 94 ? 2.929 -3.484 -8.553 1.00 98.00 94 VAL A N 1
ATOM 743 C CA . VAL A 1 94 ? 1.704 -4.300 -8.546 1.00 98.00 94 VAL A CA 1
ATOM 744 C C . VAL A 1 94 ? 1.710 -5.276 -7.369 1.00 98.00 94 VAL A C 1
ATOM 746 O O . VAL A 1 94 ? 0.678 -5.430 -6.718 1.00 98.00 94 VAL A O 1
ATOM 749 N N . ALA A 1 95 ? 2.849 -5.904 -7.065 1.00 98.12 95 ALA A N 1
ATOM 750 C CA . ALA A 1 95 ? 2.982 -6.764 -5.891 1.00 98.12 95 ALA A CA 1
ATOM 751 C C . ALA A 1 95 ? 2.744 -5.979 -4.589 1.00 98.12 95 ALA A C 1
ATOM 753 O O . ALA A 1 95 ? 1.913 -6.393 -3.783 1.00 98.12 95 ALA A O 1
ATOM 754 N N . ALA A 1 96 ? 3.363 -4.801 -4.451 1.00 97.94 96 ALA A N 1
ATOM 755 C CA . ALA A 1 96 ? 3.140 -3.895 -3.324 1.00 97.94 96 ALA A CA 1
ATOM 756 C C . ALA A 1 96 ? 1.665 -3.489 -3.191 1.00 97.94 96 ALA A C 1
ATOM 758 O O . ALA A 1 96 ? 1.094 -3.559 -2.108 1.00 97.94 96 ALA A O 1
ATOM 759 N N . ALA A 1 97 ? 1.005 -3.144 -4.300 1.00 97.38 97 ALA A N 1
ATOM 760 C CA . ALA A 1 97 ? -0.409 -2.777 -4.299 1.00 97.38 97 ALA A CA 1
ATOM 761 C C . ALA A 1 97 ? -1.337 -3.925 -3.869 1.00 97.38 97 ALA A C 1
ATOM 763 O O . ALA A 1 97 ? -2.379 -3.687 -3.250 1.00 97.38 97 ALA A O 1
ATOM 764 N N . ILE A 1 98 ? -0.996 -5.171 -4.214 1.00 97.38 98 ILE A N 1
ATOM 765 C CA . ILE A 1 98 ? -1.746 -6.352 -3.769 1.00 97.38 98 ILE A CA 1
ATOM 766 C C . ILE A 1 98 ? -1.548 -6.564 -2.266 1.00 97.38 98 ILE A C 1
ATOM 768 O O . ILE A 1 98 ? -2.542 -6.752 -1.563 1.00 97.38 98 ILE A O 1
ATOM 772 N N . GLU A 1 99 ? -0.310 -6.486 -1.779 1.00 97.06 99 GLU A N 1
ATOM 773 C CA . GLU A 1 99 ? 0.016 -6.648 -0.358 1.00 97.06 99 GLU A CA 1
ATOM 774 C C . GLU A 1 99 ? -0.649 -5.564 0.503 1.00 97.06 99 GLU A C 1
ATOM 776 O O . GLU A 1 99 ? -1.338 -5.881 1.470 1.00 97.06 99 GLU A O 1
ATOM 781 N N . GLU A 1 100 ? -0.560 -4.292 0.104 1.00 95.44 100 GLU A N 1
ATOM 782 C CA . GLU A 1 100 ? -1.229 -3.180 0.792 1.00 95.44 100 GLU A CA 1
ATOM 783 C C . GLU A 1 100 ? -2.746 -3.386 0.856 1.00 95.44 100 GLU A C 1
ATOM 785 O O . GLU A 1 100 ? -3.372 -3.159 1.894 1.00 95.44 100 GLU A O 1
ATOM 790 N N . ARG A 1 101 ? -3.359 -3.848 -0.241 1.00 95.38 101 ARG A N 1
ATOM 791 C CA . ARG A 1 101 ? -4.797 -4.133 -0.276 1.00 95.38 101 ARG A CA 1
ATOM 792 C C . ARG A 1 101 ? -5.168 -5.260 0.684 1.00 95.38 101 ARG A C 1
ATOM 794 O O . ARG A 1 101 ? -6.189 -5.147 1.361 1.00 95.38 101 ARG A O 1
ATOM 801 N N . GLN A 1 102 ? -4.373 -6.324 0.743 1.00 96.25 102 GLN A N 1
ATOM 802 C CA . GLN A 1 102 ? -4.592 -7.435 1.671 1.00 96.25 102 GLN A CA 1
ATOM 803 C C . GLN A 1 102 ? -4.437 -6.972 3.123 1.00 96.25 102 GLN A C 1
ATOM 805 O O . GLN A 1 102 ? -5.339 -7.196 3.929 1.00 96.25 102 GLN A O 1
ATOM 810 N N . ALA A 1 103 ? -3.380 -6.221 3.435 1.00 94.94 103 ALA A N 1
ATOM 811 C CA . ALA A 1 103 ? -3.158 -5.661 4.766 1.00 94.94 103 ALA A CA 1
ATOM 812 C C . ALA A 1 103 ? -4.313 -4.745 5.206 1.00 94.94 103 ALA A C 1
ATOM 814 O O . ALA A 1 103 ? -4.810 -4.855 6.328 1.00 94.94 103 ALA A O 1
ATOM 815 N N . MET A 1 104 ? -4.807 -3.882 4.314 1.00 95.12 104 MET A N 1
ATOM 816 C CA . MET A 1 104 ? -5.973 -3.038 4.594 1.00 95.12 104 MET A CA 1
ATOM 817 C C . MET A 1 104 ? -7.242 -3.860 4.856 1.00 95.12 104 MET A C 1
ATOM 819 O O . MET A 1 104 ? -8.010 -3.519 5.755 1.00 95.12 104 MET A O 1
ATOM 823 N N . GLN A 1 105 ? -7.468 -4.939 4.102 1.00 96.06 105 GLN A N 1
ATOM 824 C CA . GLN A 1 105 ? -8.606 -5.836 4.319 1.00 96.06 105 GLN A CA 1
ATOM 825 C C . GLN A 1 105 ? -8.510 -6.562 5.664 1.00 96.06 105 GLN A C 1
ATOM 827 O O . GLN A 1 105 ? -9.511 -6.662 6.372 1.00 96.06 105 GLN A O 1
ATOM 832 N N . GLU A 1 106 ? -7.320 -7.017 6.053 1.00 96.19 106 GLU A N 1
ATOM 833 C CA . GLU A 1 106 ? -7.099 -7.646 7.356 1.00 96.19 106 GLU A CA 1
ATOM 834 C C . GLU A 1 106 ? -7.329 -6.677 8.515 1.00 96.19 106 GLU A C 1
ATOM 836 O O . GLU A 1 106 ? -7.957 -7.046 9.509 1.00 96.19 106 GLU A O 1
ATOM 841 N N . ILE A 1 107 ? -6.847 -5.436 8.396 1.00 95.75 107 ILE A N 1
ATOM 842 C CA . ILE A 1 107 ? -7.083 -4.389 9.397 1.00 95.75 107 ILE A CA 1
ATOM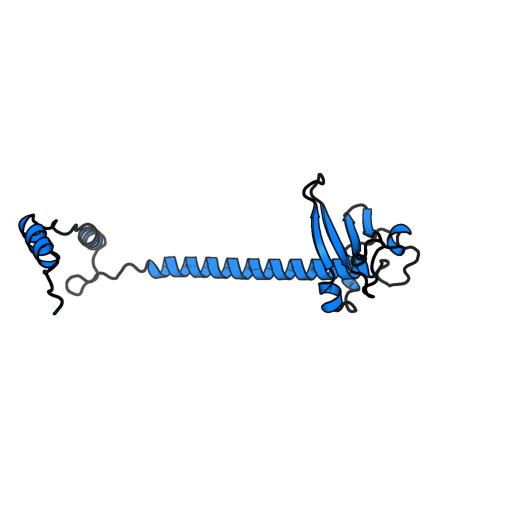 843 C C . ILE A 1 107 ? -8.582 -4.108 9.510 1.00 95.75 107 ILE A C 1
ATOM 845 O O . ILE A 1 107 ? -9.113 -4.115 10.619 1.00 95.75 107 ILE A O 1
ATOM 849 N N . ALA A 1 108 ? -9.274 -3.930 8.382 1.00 95.88 108 ALA A N 1
ATOM 850 C CA . ALA A 1 108 ? -10.714 -3.688 8.368 1.00 95.88 108 ALA A CA 1
ATOM 851 C C . ALA A 1 108 ? -11.498 -4.853 8.993 1.00 95.88 108 ALA A C 1
ATOM 853 O O . ALA A 1 108 ? -12.411 -4.630 9.784 1.00 95.88 108 ALA A O 1
ATOM 854 N N . HIS A 1 109 ? -11.113 -6.098 8.700 1.00 95.75 109 HIS A N 1
ATOM 855 C CA . HIS A 1 109 ? -11.735 -7.281 9.290 1.00 95.75 109 HIS A CA 1
ATOM 856 C C . HIS A 1 109 ? -11.502 -7.359 10.806 1.00 95.75 109 HIS A C 1
ATOM 858 O O . HIS A 1 109 ? -12.432 -7.640 11.560 1.00 95.75 109 HIS A O 1
ATOM 864 N N . LYS A 1 110 ? -10.279 -7.080 11.275 1.00 95.25 110 LYS A N 1
ATOM 865 C CA . LYS A 1 110 ? -9.958 -7.035 12.712 1.00 95.25 110 LYS A CA 1
ATOM 866 C C . LYS A 1 110 ? -10.755 -5.947 13.431 1.00 95.25 110 LYS A C 1
ATOM 868 O O . LYS A 1 110 ? -11.323 -6.223 14.481 1.00 95.25 110 LYS A O 1
ATOM 873 N N . GLN A 1 111 ? -10.845 -4.753 12.848 1.00 95.50 111 GLN A N 1
ATOM 874 C CA . GLN A 1 111 ? -11.625 -3.645 13.404 1.00 95.50 111 GLN A CA 1
ATOM 875 C C . GLN A 1 111 ? -13.120 -3.972 13.468 1.00 95.50 111 GLN A C 1
ATOM 877 O O . GLN A 1 111 ? -13.750 -3.719 14.489 1.00 95.50 111 GLN A O 1
ATOM 882 N N . ALA A 1 112 ? -13.675 -4.584 12.419 1.00 95.38 112 ALA A N 1
ATOM 883 C CA . ALA A 1 112 ? -15.070 -5.016 12.409 1.00 95.38 112 ALA A CA 1
ATOM 884 C C . ALA A 1 112 ? -15.349 -6.078 13.487 1.00 95.38 112 ALA A C 1
ATOM 886 O O . ALA A 1 112 ? -16.350 -5.987 14.195 1.00 95.38 112 ALA A O 1
ATOM 887 N N . ALA A 1 113 ? -14.446 -7.050 13.652 1.00 95.00 113 ALA A N 1
ATOM 888 C CA . ALA A 1 113 ? -14.565 -8.076 14.685 1.00 95.00 113 ALA A CA 1
ATOM 889 C C . ALA A 1 113 ? -14.465 -7.492 16.106 1.00 95.00 113 ALA A C 1
ATOM 891 O O . ALA A 1 113 ? -15.223 -7.887 16.988 1.00 95.00 113 ALA A O 1
ATOM 892 N N . GLU A 1 114 ? -13.563 -6.533 16.333 1.00 94.62 114 GLU A N 1
ATOM 893 C CA . GLU A 1 114 ? -13.433 -5.838 17.619 1.00 94.62 114 GLU A CA 1
ATOM 894 C C . GLU A 1 114 ? -14.667 -4.979 17.928 1.00 94.62 114 GLU A C 1
ATOM 896 O O . GLU A 1 114 ? -15.164 -4.980 19.055 1.00 94.62 114 GLU A O 1
ATOM 901 N N . GLU A 1 115 ? -15.206 -4.277 16.932 1.00 94.12 115 GLU A N 1
ATOM 902 C CA . GLU A 1 115 ? -16.431 -3.496 17.088 1.00 94.12 115 GLU A CA 1
ATOM 903 C C . GLU A 1 115 ? -17.640 -4.387 17.402 1.00 94.12 115 GLU A C 1
ATOM 905 O O . GLU A 1 115 ? -18.445 -4.050 18.277 1.00 94.12 115 GLU A O 1
ATOM 910 N N . GLU A 1 116 ? -17.751 -5.540 16.742 1.00 94.25 116 GLU A N 1
ATOM 911 C CA . GLU A 1 116 ? -18.791 -6.521 17.033 1.00 94.25 116 GLU A CA 1
ATOM 912 C C . GLU A 1 116 ? -18.642 -7.117 18.438 1.00 94.25 116 GLU A C 1
ATOM 914 O O . GLU A 1 116 ? -19.632 -7.183 19.169 1.00 94.25 116 GLU A O 1
ATOM 919 N N . ALA A 1 117 ? -17.424 -7.474 18.853 1.00 92.62 117 ALA A N 1
ATOM 920 C CA . ALA A 1 117 ? -17.152 -7.951 20.208 1.00 92.62 117 ALA A CA 1
ATOM 921 C C . ALA A 1 117 ? -17.528 -6.895 21.258 1.00 92.62 117 ALA A C 1
ATOM 923 O O . ALA A 1 117 ? -18.257 -7.191 22.203 1.00 92.62 117 ALA A O 1
ATOM 924 N N . ARG A 1 118 ? -17.144 -5.628 21.044 1.00 92.12 118 ARG A N 1
ATOM 925 C CA . ARG A 1 118 ? -17.521 -4.512 21.924 1.00 92.12 118 ARG A CA 1
ATOM 926 C C . ARG A 1 118 ? -19.038 -4.332 21.999 1.00 92.12 118 ARG A C 1
ATOM 928 O O . ARG A 1 118 ? -19.564 -4.015 23.065 1.00 92.12 118 ARG A O 1
ATOM 935 N N . ARG A 1 119 ? -19.756 -4.518 20.886 1.00 90.06 119 ARG A N 1
ATOM 936 C CA . ARG A 1 119 ? -21.226 -4.463 20.867 1.00 90.06 119 ARG A CA 1
ATOM 937 C C . ARG A 1 119 ? -21.834 -5.604 21.684 1.00 90.06 119 ARG A C 1
ATOM 939 O O . ARG A 1 119 ? -22.724 -5.345 22.489 1.00 90.06 119 ARG A O 1
ATOM 946 N N . GLN A 1 120 ? -21.330 -6.827 21.529 1.00 86.38 120 GLN A N 1
ATOM 947 C CA . GLN A 1 120 ? -21.783 -7.984 22.307 1.00 86.38 120 GLN A CA 1
ATOM 948 C C . GLN A 1 120 ? -21.496 -7.819 23.805 1.00 86.38 120 GLN A C 1
ATOM 950 O O . GLN A 1 120 ? -22.351 -8.151 24.621 1.00 86.38 120 GLN A O 1
ATOM 955 N N . ASP A 1 121 ? -20.348 -7.249 24.178 1.00 83.00 121 ASP A N 1
ATOM 956 C CA . ASP A 1 121 ? -20.009 -6.961 25.576 1.00 83.00 121 ASP A CA 1
ATOM 957 C C . ASP A 1 121 ? -20.921 -5.893 26.185 1.00 83.00 121 ASP A C 1
ATOM 959 O O . ASP A 1 121 ? -21.340 -6.025 27.335 1.00 83.00 121 ASP A O 1
ATOM 963 N N . LEU A 1 122 ? -21.282 -4.852 25.427 1.00 81.69 122 LEU A N 1
ATOM 964 C CA . LEU A 1 122 ? -22.278 -3.872 25.865 1.00 81.69 122 LEU A CA 1
ATOM 965 C C . LEU A 1 122 ? -23.649 -4.534 26.056 1.00 81.69 122 LEU A C 1
ATOM 967 O O . LEU A 1 122 ? -24.294 -4.319 27.082 1.00 81.69 122 LEU A O 1
ATOM 971 N N . GLU A 1 123 ? -24.080 -5.387 25.128 1.00 77.31 123 GLU A N 1
ATOM 972 C CA . GLU A 1 123 ? -25.337 -6.138 25.245 1.00 77.31 123 GLU A CA 1
ATOM 973 C C . GLU A 1 123 ? -25.316 -7.120 26.435 1.00 77.31 123 GLU A C 1
ATOM 975 O O . GLU A 1 123 ? -26.285 -7.195 27.192 1.00 77.31 123 GLU A O 1
ATOM 980 N N . ALA A 1 124 ? -24.199 -7.810 26.678 1.00 71.88 124 ALA A N 1
ATOM 981 C CA . ALA A 1 124 ? -24.021 -8.736 27.798 1.00 71.88 124 ALA A CA 1
ATOM 982 C C . ALA A 1 124 ? -23.857 -8.023 29.153 1.00 71.88 124 ALA A C 1
ATOM 984 O O . ALA A 1 124 ? -24.331 -8.522 30.177 1.00 71.88 124 ALA A O 1
ATOM 985 N N . GLY A 1 125 ? -23.227 -6.847 29.171 1.00 60.91 125 GLY A N 1
ATOM 986 C CA . GLY A 1 125 ? -23.163 -5.935 30.315 1.00 60.91 125 GLY A CA 1
ATOM 987 C C . GLY A 1 125 ? -24.518 -5.301 30.634 1.00 60.91 125 GLY A C 1
ATOM 988 O O . GLY A 1 125 ? -24.780 -4.950 31.781 1.00 60.91 125 GLY A O 1
ATOM 989 N N . THR A 1 126 ? -25.428 -5.273 29.657 1.00 54.97 126 THR A N 1
ATOM 990 C CA . THR A 1 126 ? -26.858 -4.995 29.850 1.00 54.97 126 THR A CA 1
ATOM 991 C C . THR A 1 126 ? -27.620 -6.246 30.304 1.00 54.97 126 THR A C 1
ATOM 993 O O . THR A 1 126 ? -28.823 -6.371 30.080 1.00 54.97 126 THR A O 1
ATOM 996 N N . ARG A 1 127 ? -26.968 -7.201 30.984 1.00 53.16 127 ARG A N 1
ATOM 997 C CA . ARG A 1 127 ? -27.711 -8.113 31.856 1.00 53.16 127 ARG A CA 1
ATOM 998 C C . ARG A 1 127 ? -28.349 -7.243 32.937 1.00 53.16 127 ARG A C 1
ATOM 1000 O O . ARG A 1 127 ? -27.605 -6.651 33.720 1.00 53.16 127 ARG A O 1
ATOM 1007 N N . PRO A 1 128 ? -29.689 -7.134 33.006 1.00 58.59 128 PRO A N 1
ATOM 1008 C CA . PRO A 1 128 ? -30.316 -6.433 34.111 1.00 58.59 128 PRO A CA 1
ATOM 1009 C C . PRO A 1 128 ? -29.796 -7.109 35.373 1.00 58.59 128 PRO A C 1
ATOM 1011 O O . PRO A 1 128 ? -29.962 -8.321 35.521 1.00 58.59 128 PRO A O 1
ATOM 1014 N N . HIS A 1 129 ? -29.083 -6.371 36.232 1.00 66.44 129 HIS A N 1
ATOM 1015 C CA . HIS A 1 129 ? -28.711 -6.882 37.546 1.00 66.44 129 HIS A CA 1
ATOM 1016 C C . HIS A 1 129 ? -29.969 -7.516 38.132 1.00 66.44 129 HIS A C 1
ATOM 1018 O O . HIS A 1 129 ? -30.959 -6.810 38.335 1.00 66.44 129 HIS A O 1
ATOM 1024 N N . ARG A 1 130 ? -29.972 -8.846 38.292 1.00 72.25 130 ARG A N 1
ATOM 1025 C CA . ARG A 1 130 ? -31.148 -9.567 38.767 1.00 72.25 130 ARG A CA 1
ATOM 1026 C C . ARG A 1 130 ? -31.380 -9.112 40.195 1.00 72.25 130 ARG A C 1
ATOM 1028 O O . ARG A 1 130 ? -30.671 -9.512 41.113 1.00 72.25 130 ARG A O 1
ATOM 1035 N N . LEU A 1 131 ? -32.305 -8.178 40.352 1.00 78.44 131 LEU A N 1
ATOM 1036 C CA . LEU A 1 131 ? -32.566 -7.545 41.627 1.00 78.44 131 LEU A CA 1
ATOM 1037 C C . LEU A 1 131 ? -33.530 -8.476 42.352 1.00 78.44 131 LEU A C 1
ATOM 1039 O O . LEU A 1 131 ? -34.679 -8.615 41.948 1.00 78.44 131 LEU A O 1
ATOM 1043 N N . GLU A 1 132 ? -33.045 -9.195 43.356 1.00 86.06 132 GLU A N 1
ATOM 1044 C CA . GLU A 1 132 ? -33.881 -10.084 44.160 1.00 86.06 132 GLU A CA 1
ATOM 1045 C C . GLU A 1 132 ? -34.356 -9.333 45.408 1.00 86.06 132 GLU A C 1
ATOM 1047 O O . GLU A 1 132 ? -33.555 -8.832 46.197 1.00 86.06 132 GLU A O 1
ATOM 1052 N N . ILE A 1 133 ? -35.674 -9.231 45.590 1.00 84.25 133 ILE A N 1
ATOM 1053 C CA . ILE A 1 133 ? -36.295 -8.594 46.758 1.00 84.25 133 ILE A CA 1
ATOM 1054 C C . ILE A 1 133 ? -37.055 -9.682 47.508 1.00 84.25 133 ILE A C 1
ATOM 1056 O O . ILE A 1 133 ? -38.045 -10.209 47.005 1.00 84.25 133 ILE A O 1
ATOM 1060 N N . ALA A 1 134 ? -36.591 -10.020 48.714 1.00 87.81 134 ALA A N 1
ATOM 1061 C CA . ALA A 1 134 ? -37.174 -11.070 49.557 1.00 87.81 134 ALA A CA 1
ATOM 1062 C C . ALA A 1 134 ? -37.235 -12.462 48.883 1.00 87.81 134 ALA A C 1
ATOM 1064 O O . ALA A 1 134 ? -38.226 -13.177 49.006 1.00 87.81 134 ALA A O 1
ATOM 1065 N N . GLY A 1 135 ? -36.177 -12.843 48.157 1.00 88.50 135 GLY A N 1
ATOM 1066 C CA . GLY A 1 135 ? -36.045 -14.175 47.548 1.00 88.50 135 GLY A CA 1
ATOM 1067 C C . GLY A 1 135 ? -36.861 -14.395 46.269 1.00 88.50 135 GLY A C 1
ATOM 1068 O O . GLY A 1 135 ? -36.905 -15.515 45.766 1.00 88.50 135 GLY A O 1
ATOM 1069 N N . ARG A 1 136 ? -37.494 -13.346 45.726 1.00 90.44 136 ARG A N 1
ATOM 1070 C CA . ARG A 1 136 ? -38.114 -13.351 44.393 1.00 90.44 136 ARG A CA 1
ATOM 1071 C C . ARG A 1 136 ? -37.471 -12.309 43.490 1.00 90.44 136 ARG A C 1
ATOM 1073 O O . ARG A 1 136 ? -36.993 -11.276 43.956 1.00 90.44 136 ARG A O 1
ATOM 1080 N N . GLU A 1 137 ? -37.513 -12.571 42.192 1.00 86.19 137 GLU A N 1
ATOM 1081 C CA . GLU A 1 137 ? -37.066 -11.623 41.176 1.00 86.19 137 GLU A CA 1
ATOM 1082 C C . GLU A 1 137 ? -37.949 -10.364 41.199 1.00 86.19 137 GLU A C 1
ATOM 1084 O O . GLU A 1 137 ? -39.182 -10.451 41.252 1.00 86.19 137 GLU A O 1
ATOM 1089 N N . ALA A 1 138 ? -37.316 -9.190 41.245 1.00 86.25 138 ALA A N 1
ATOM 1090 C CA . ALA A 1 138 ? -38.008 -7.913 41.317 1.00 86.25 138 ALA A CA 1
ATOM 1091 C C . ALA A 1 138 ? -38.803 -7.670 40.036 1.00 86.25 138 ALA A C 1
ATOM 1093 O O . ALA A 1 138 ? -38.316 -7.840 38.919 1.00 86.25 138 ALA A O 1
ATOM 1094 N N . THR A 1 139 ? -40.035 -7.203 40.201 1.00 88.00 139 THR A N 1
ATOM 1095 C CA . THR A 1 139 ? -40.844 -6.753 39.068 1.00 88.00 139 THR A CA 1
ATOM 1096 C C . THR A 1 139 ? -40.239 -5.487 38.443 1.00 88.00 139 THR A C 1
ATOM 1098 O O . THR A 1 139 ? -39.577 -4.714 39.145 1.00 88.00 139 THR A O 1
ATOM 1101 N N . PRO A 1 140 ? -40.517 -5.180 37.159 1.00 82.69 140 PRO A N 1
ATOM 1102 C CA . PRO A 1 140 ? -40.007 -3.967 36.506 1.00 82.69 140 PRO A CA 1
ATOM 1103 C C . PRO A 1 140 ? -40.314 -2.675 37.280 1.00 82.69 140 PRO A C 1
ATOM 1105 O O . PRO A 1 140 ? -39.500 -1.754 37.332 1.00 82.69 140 PRO A O 1
ATOM 1108 N N . ARG A 1 141 ? -41.474 -2.621 37.949 1.00 84.75 141 ARG A N 1
ATOM 1109 C CA . ARG A 1 141 ? -41.885 -1.485 38.786 1.00 84.75 141 ARG A CA 1
ATOM 1110 C C . ARG A 1 141 ? -41.047 -1.356 40.062 1.00 84.75 141 ARG A C 1
ATOM 1112 O O . ARG A 1 141 ? -40.746 -0.242 40.481 1.00 84.75 141 ARG A O 1
ATOM 1119 N N . GLU A 1 142 ? -40.684 -2.470 40.691 1.00 86.88 142 GLU A N 1
ATOM 1120 C CA . GLU A 1 142 ? -39.822 -2.486 41.880 1.00 86.88 142 GLU A CA 1
ATOM 1121 C C . GLU A 1 142 ? -38.385 -2.119 41.522 1.00 86.88 142 GLU A C 1
ATOM 1123 O O . GLU A 1 142 ? -37.778 -1.311 42.223 1.00 86.88 142 GLU A O 1
ATOM 1128 N N . TYR A 1 143 ? -37.890 -2.637 40.397 1.00 83.25 143 TYR A N 1
ATOM 1129 C CA . TYR A 1 143 ? -36.586 -2.277 39.852 1.00 83.25 143 TYR A CA 1
ATOM 1130 C C . TYR A 1 143 ? -36.490 -0.765 39.607 1.00 83.25 143 TYR A C 1
ATOM 1132 O O . TYR A 1 143 ? -35.592 -0.110 40.131 1.00 83.25 143 TYR A O 1
ATOM 1140 N N . ALA A 1 144 ? -37.475 -0.181 38.912 1.00 82.94 144 ALA A N 1
ATOM 1141 C CA . ALA A 1 144 ? -37.535 1.261 38.679 1.00 82.94 144 ALA A CA 1
ATOM 1142 C C . ALA A 1 144 ? -37.585 2.068 39.987 1.00 82.94 144 ALA A C 1
ATOM 1144 O O . ALA A 1 144 ? -36.929 3.099 40.092 1.00 82.94 144 ALA A O 1
ATOM 1145 N N . ARG A 1 145 ? -38.313 1.592 41.009 1.00 85.81 145 ARG A N 1
ATOM 1146 C CA . ARG A 1 145 ? -38.385 2.260 42.319 1.00 85.81 145 ARG A CA 1
ATOM 1147 C C . ARG A 1 145 ? -37.042 2.257 43.051 1.00 85.81 145 ARG A C 1
ATOM 1149 O O . ARG A 1 145 ? -36.717 3.250 43.688 1.00 85.81 145 ARG A O 1
ATOM 1156 N N . VAL A 1 146 ? -36.292 1.157 42.984 1.00 84.56 146 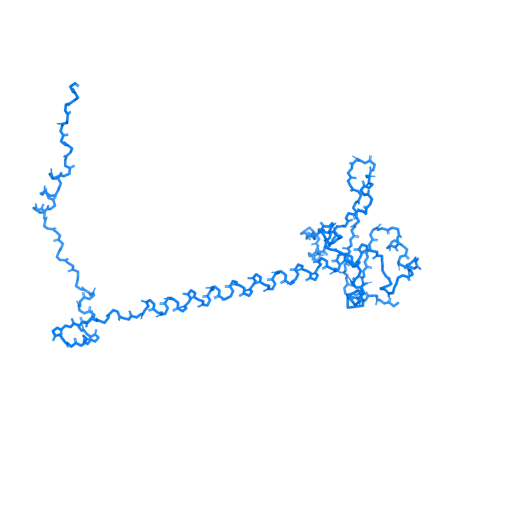VAL A N 1
ATOM 1157 C CA . VAL A 1 146 ? -34.966 1.046 43.614 1.00 84.56 146 VAL A CA 1
ATOM 1158 C C . VAL A 1 146 ? -33.944 1.899 42.866 1.00 84.56 146 VAL A C 1
ATOM 1160 O O . VAL A 1 146 ? -33.215 2.652 43.498 1.00 84.56 146 VAL A O 1
ATOM 1163 N N . MET A 1 147 ? -33.939 1.854 41.532 1.00 81.81 147 MET A N 1
ATOM 1164 C CA . MET A 1 147 ? -33.010 2.651 40.720 1.00 81.81 147 MET A CA 1
ATOM 1165 C C . MET A 1 147 ? -33.312 4.156 40.775 1.00 81.81 147 MET A C 1
ATOM 1167 O O . MET A 1 147 ? -32.398 4.968 40.669 1.00 81.81 147 MET A O 1
ATOM 1171 N N . ALA A 1 148 ? -34.576 4.543 40.969 1.00 83.94 148 ALA A N 1
ATOM 1172 C CA . ALA A 1 148 ? -34.982 5.938 41.149 1.00 83.94 148 ALA A CA 1
ATOM 1173 C C . ALA A 1 148 ? -34.887 6.425 42.606 1.00 83.94 148 ALA A C 1
ATOM 1175 O O . ALA A 1 148 ? -35.157 7.599 42.868 1.00 83.94 148 ALA A O 1
ATOM 1176 N N . ALA A 1 149 ? -34.535 5.554 43.558 1.00 85.44 149 ALA A N 1
ATOM 1177 C CA . ALA A 1 149 ? -34.350 5.950 44.946 1.00 85.44 149 ALA A CA 1
ATOM 1178 C C . ALA A 1 149 ? -33.077 6.797 45.060 1.00 85.44 149 ALA A C 1
ATOM 1180 O O . ALA A 1 149 ? -31.975 6.284 45.242 1.00 85.44 149 ALA A O 1
ATOM 1181 N N . GLN A 1 150 ? -33.225 8.115 44.943 1.00 77.69 150 GLN A N 1
ATOM 1182 C CA . GLN A 1 150 ? -32.169 9.032 45.346 1.00 77.69 150 GLN A CA 1
ATOM 1183 C C . GLN A 1 150 ? -31.977 8.888 46.856 1.00 77.69 150 GLN A C 1
ATOM 1185 O O . GLN A 1 150 ? -32.943 8.961 47.620 1.00 77.69 150 GLN A O 1
ATOM 1190 N N . GLY A 1 151 ? -30.738 8.634 47.282 1.00 78.25 151 GLY A N 1
ATOM 1191 C CA . GLY A 1 151 ? -30.400 8.627 48.700 1.00 78.25 151 GLY A CA 1
ATOM 1192 C C . GLY A 1 151 ? -30.786 9.959 49.338 1.00 78.25 151 GLY A C 1
ATOM 1193 O O . GLY A 1 151 ? -30.755 11.002 48.681 1.00 78.25 151 GLY A O 1
ATOM 1194 N N . THR A 1 152 ? -31.162 9.928 50.615 1.00 83.81 152 THR A N 1
ATOM 1195 C CA . THR A 1 152 ? -31.413 11.156 51.368 1.00 83.81 152 THR A CA 1
ATOM 1196 C C . THR A 1 152 ? -30.166 12.038 51.267 1.00 83.81 152 THR A C 1
ATOM 1198 O O . THR A 1 152 ? -29.075 11.549 51.578 1.00 83.81 152 THR A O 1
ATOM 1201 N N . PRO A 1 153 ? -30.276 13.298 50.806 1.00 83.75 153 PRO A N 1
ATOM 1202 C CA . PRO A 1 153 ? -29.120 14.174 50.759 1.00 83.75 153 PRO A CA 1
ATOM 1203 C C . PRO A 1 153 ? -28.547 14.313 52.177 1.00 83.75 153 PRO A C 1
ATOM 1205 O O . PRO A 1 153 ? -29.325 14.388 53.136 1.00 83.75 153 PRO A O 1
ATOM 1208 N N . PRO A 1 154 ? -27.213 14.321 52.330 1.00 89.31 154 PRO A N 1
ATOM 1209 C CA . PRO A 1 154 ? -26.593 14.451 53.637 1.00 89.31 154 PRO A CA 1
ATOM 1210 C C . PRO A 1 154 ? -27.039 15.754 54.298 1.00 89.31 154 PRO A C 1
ATOM 1212 O O . PRO A 1 154 ? -27.129 16.809 53.665 1.00 89.31 154 PRO A O 1
ATOM 1215 N N . THR A 1 155 ? -27.329 15.674 55.588 1.00 93.19 155 THR A N 1
ATOM 1216 C CA . THR A 1 155 ? -27.731 16.831 56.385 1.00 93.19 155 THR A CA 1
ATOM 1217 C C . THR A 1 155 ? -26.550 17.780 56.593 1.00 93.19 155 THR A C 1
ATOM 1219 O O . THR A 1 155 ? -25.391 17.362 56.624 1.00 93.19 155 THR A O 1
ATOM 1222 N N . GLU A 1 156 ? -26.815 19.069 56.826 1.00 92.56 156 GLU A N 1
ATOM 1223 C CA . GLU A 1 156 ? -25.755 20.047 57.128 1.00 92.56 156 GLU A CA 1
ATOM 1224 C C . GLU A 1 156 ? -24.876 19.625 58.320 1.00 92.56 156 GLU A C 1
ATOM 1226 O O . GLU A 1 156 ? -23.675 19.896 58.349 1.00 92.56 156 GLU A O 1
ATOM 1231 N N . ALA A 1 157 ? -25.458 18.931 59.303 1.00 92.38 157 ALA A N 1
ATOM 1232 C CA . ALA A 1 157 ? -24.735 18.423 60.464 1.00 92.38 157 ALA A CA 1
ATOM 1233 C C . ALA A 1 157 ? -23.745 17.302 60.100 1.00 92.38 157 ALA A C 1
ATOM 1235 O O . ALA A 1 157 ? -22.647 17.254 60.663 1.00 92.38 157 ALA A O 1
ATOM 1236 N N . GLU A 1 158 ? -24.114 16.420 59.169 1.00 92.50 158 GLU A N 1
ATOM 1237 C CA . GLU A 1 158 ? -23.237 15.372 58.637 1.00 92.50 158 GLU A CA 1
ATOM 1238 C C . GLU A 1 158 ? -22.119 15.983 57.798 1.00 92.50 158 GLU A C 1
ATOM 1240 O O . GLU A 1 158 ? -20.953 15.693 58.057 1.00 92.50 158 GLU A O 1
ATOM 1245 N N . ILE A 1 159 ? -22.454 16.921 56.905 1.00 94.06 159 ILE A N 1
ATOM 1246 C CA . ILE A 1 159 ? -21.476 17.660 56.092 1.00 94.06 159 ILE A CA 1
ATOM 1247 C C . ILE A 1 159 ? -20.449 18.359 56.996 1.00 94.06 159 ILE A C 1
ATOM 1249 O O . ILE A 1 159 ? -19.242 18.249 56.788 1.00 94.06 159 ILE A O 1
ATOM 1253 N N . LYS A 1 160 ? -20.902 19.035 58.057 1.00 92.25 160 LYS A N 1
ATOM 1254 C CA . LYS A 1 160 ? -20.022 19.748 58.997 1.00 92.25 160 LYS A CA 1
ATOM 1255 C C . LYS A 1 160 ? -19.161 18.808 59.845 1.00 92.25 160 LYS A C 1
ATOM 1257 O O . LYS A 1 160 ? -18.056 19.180 60.243 1.00 92.25 160 LYS A O 1
ATOM 1262 N N . ARG A 1 161 ? -19.662 17.614 60.175 1.00 92.31 161 ARG A N 1
ATOM 1263 C CA . ARG A 1 161 ? -18.887 16.579 60.877 1.00 92.31 161 ARG A CA 1
ATOM 1264 C C . ARG A 1 161 ? -17.784 16.039 59.973 1.00 92.31 161 ARG A C 1
ATOM 1266 O O . ARG A 1 161 ? -16.646 15.950 60.420 1.00 92.31 161 ARG A O 1
ATOM 1273 N N . ASP A 1 162 ? -18.121 15.759 58.723 1.00 92.38 162 ASP A N 1
ATOM 1274 C CA . ASP A 1 162 ? -17.199 15.241 57.718 1.00 92.38 162 ASP A CA 1
ATOM 1275 C C . ASP A 1 162 ? -16.085 16.255 57.404 1.00 92.38 162 ASP A C 1
ATOM 1277 O O . ASP A 1 162 ? -14.899 15.952 57.522 1.00 92.38 162 ASP A O 1
ATOM 1281 N N . GLN A 1 163 ? -16.442 17.528 57.197 1.00 92.25 163 GLN A N 1
ATOM 1282 C CA . GLN A 1 163 ? -15.480 18.626 57.022 1.00 92.25 163 GLN A CA 1
ATOM 1283 C C . GLN A 1 163 ? -14.471 18.752 58.177 1.00 92.25 163 GLN A C 1
ATOM 1285 O O . GLN A 1 163 ? -13.312 19.098 57.949 1.00 92.25 163 GLN A O 1
ATOM 1290 N N . LYS A 1 164 ? -14.874 18.458 59.422 1.00 87.81 164 LYS A N 1
ATOM 1291 C CA . LYS A 1 164 ? -13.953 18.462 60.573 1.00 87.81 164 LYS A CA 1
ATOM 1292 C C . LYS A 1 164 ? -12.953 17.309 60.534 1.00 87.81 164 LYS A C 1
ATOM 1294 O O . LYS A 1 164 ? -11.840 17.477 61.025 1.00 87.81 164 LYS A O 1
ATOM 1299 N N . CYS A 1 165 ? -13.333 16.158 59.984 1.00 86.38 165 CYS A N 1
ATOM 1300 C CA . CYS A 1 165 ? -12.445 15.005 59.843 1.00 86.38 165 CYS A CA 1
ATOM 1301 C C . CYS A 1 165 ? -11.340 15.258 58.810 1.00 86.38 165 CYS A C 1
ATOM 1303 O O . CYS A 1 165 ? -10.212 14.809 59.015 1.00 86.38 165 CYS A O 1
ATOM 1305 N N . TYR A 1 166 ? -11.646 16.017 57.755 1.00 86.69 166 TYR A N 1
ATOM 1306 C CA . TYR A 1 166 ? -10.703 16.377 56.691 1.00 86.69 166 TYR A CA 1
ATOM 1307 C C . TYR A 1 166 ? -9.934 17.682 56.939 1.00 86.69 166 TYR A C 1
ATOM 1309 O O . TYR A 1 166 ? -9.090 18.059 56.126 1.00 86.69 166 TYR A O 1
ATOM 1317 N N . ALA A 1 167 ? -10.180 18.373 58.056 1.00 86.00 167 ALA A N 1
ATOM 1318 C CA . ALA A 1 167 ? -9.390 19.541 58.422 1.00 86.00 167 ALA A CA 1
ATOM 1319 C C . ALA A 1 167 ? -7.926 19.122 58.680 1.00 86.00 167 ALA A C 1
ATOM 1321 O O . ALA A 1 167 ? -7.687 18.193 59.463 1.00 86.00 167 ALA A O 1
ATOM 1322 N N . PRO A 1 168 ? -6.932 19.779 58.050 1.00 84.12 168 PRO A N 1
ATOM 1323 C CA . PRO A 1 168 ? -5.532 19.415 58.211 1.00 84.12 168 PRO A CA 1
ATOM 1324 C C . PRO A 1 168 ? -5.133 19.544 59.681 1.00 84.12 168 PRO A C 1
ATOM 1326 O O . PRO A 1 168 ? -5.211 20.621 60.277 1.00 84.12 168 PRO A O 1
ATOM 1329 N N . LYS A 1 169 ? -4.712 18.428 60.283 1.00 83.06 169 LYS A N 1
ATOM 1330 C CA . LYS A 1 169 ? -4.175 18.445 61.643 1.00 83.06 169 LYS A CA 1
ATOM 1331 C C . LYS A 1 169 ? -2.801 19.118 61.603 1.00 83.06 169 LYS A C 1
ATOM 1333 O O . LYS A 1 169 ? -1.973 18.718 60.783 1.00 83.06 169 LYS A O 1
ATOM 1338 N N . PRO A 1 170 ? -2.526 20.100 62.475 1.00 82.00 170 PRO A N 1
ATOM 1339 C CA . PRO A 1 170 ? -1.195 20.674 62.565 1.00 82.00 170 PRO A CA 1
ATOM 1340 C C . PRO A 1 170 ? -0.227 19.579 63.023 1.00 82.00 170 PRO A C 1
ATOM 1342 O O . PRO A 1 170 ? -0.333 19.076 64.142 1.00 82.00 170 PRO A O 1
ATOM 1345 N N . PHE A 1 171 ? 0.698 19.187 62.152 1.00 78.62 171 PHE A N 1
ATOM 1346 C CA . PHE A 1 171 ? 1.835 18.359 62.535 1.00 78.62 171 PHE A CA 1
ATOM 1347 C C . PHE A 1 171 ? 3.013 19.272 62.879 1.00 78.62 171 PHE A C 1
ATOM 1349 O O . PHE A 1 171 ? 3.192 20.334 62.282 1.00 78.62 171 PHE A O 1
ATOM 1356 N N . LYS A 1 172 ? 3.799 18.877 63.880 1.00 74.50 172 LYS A N 1
ATOM 1357 C CA . LYS A 1 172 ? 5.063 19.533 64.220 1.00 74.50 172 LYS A CA 1
ATOM 1358 C C . LYS A 1 172 ? 6.191 18.677 63.661 1.00 74.50 172 LYS A C 1
ATOM 1360 O O . LYS A 1 172 ? 6.219 17.479 63.926 1.00 74.50 172 LYS A O 1
ATOM 1365 N N . ILE A 1 173 ? 7.088 19.289 62.896 1.00 76.00 173 ILE A N 1
ATOM 1366 C CA . ILE A 1 173 ? 8.372 18.684 62.540 1.00 76.00 173 ILE A CA 1
ATOM 1367 C C . ILE A 1 1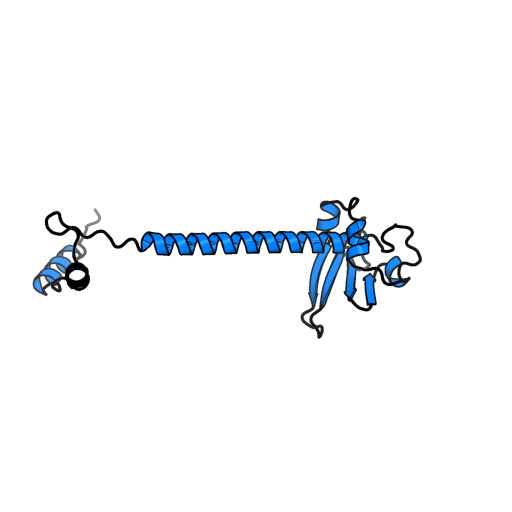73 ? 9.299 18.961 63.731 1.00 76.00 173 ILE A C 1
ATOM 1369 O O . ILE A 1 173 ? 9.462 20.126 64.099 1.00 76.00 173 ILE A O 1
ATOM 1373 N N . ILE A 1 174 ? 9.787 17.899 64.379 1.00 68.06 174 ILE A N 1
ATOM 1374 C CA . ILE A 1 174 ? 10.782 17.952 65.465 1.00 68.06 174 ILE A CA 1
ATOM 1375 C C . ILE A 1 174 ? 12.161 17.734 64.854 1.00 68.06 174 ILE A C 1
ATOM 1377 O O . ILE A 1 174 ? 12.260 16.819 64.006 1.00 68.06 174 ILE A O 1
#

InterPro domains:
  IPR007527 Zinc finger, SWIM-type [PS50966] (56-98)